Protein AF-A0A8H4LMB8-F1 (afdb_monomer_lite)

Radius of gyration: 19.85 Å; chains: 1; bounding box: 25×60×52 Å

Structure (mmCIF, N/CA/C/O backbone):
data_AF-A0A8H4LMB8-F1
#
_entry.id   AF-A0A8H4LMB8-F1
#
loop_
_atom_site.group_PDB
_atom_site.id
_atom_site.type_symbol
_atom_site.label_atom_id
_atom_site.label_alt_id
_atom_site.label_comp_id
_atom_site.label_asym_id
_atom_site.label_entity_id
_atom_site.label_seq_id
_atom_site.pdbx_PDB_ins_code
_atom_site.Cartn_x
_atom_site.Cartn_y
_atom_site.Cartn_z
_atom_site.occupancy
_atom_site.B_iso_or_equiv
_atom_site.auth_seq_id
_atom_site.auth_comp_id
_atom_site.auth_asym_id
_atom_site.auth_atom_id
_atom_site.pdbx_PDB_model_num
ATOM 1 N N . MET A 1 1 ? -3.651 50.347 -28.302 1.00 52.16 1 MET A N 1
ATOM 2 C CA . MET A 1 1 ? -4.725 49.469 -28.814 1.00 52.16 1 MET A CA 1
ATOM 3 C C . MET A 1 1 ? -4.565 48.101 -28.155 1.00 52.16 1 MET A C 1
ATOM 5 O O . MET A 1 1 ? -3.462 47.577 -28.242 1.00 52.16 1 MET A O 1
ATOM 9 N N . PRO A 1 2 ? -5.561 47.573 -27.419 1.00 52.28 2 PRO A N 1
ATOM 10 C CA . PRO A 1 2 ? -5.469 46.273 -26.749 1.00 52.28 2 PRO A CA 1
ATOM 11 C C . PRO A 1 2 ? -5.935 45.132 -27.669 1.00 52.28 2 PRO A C 1
ATOM 13 O O . PRO A 1 2 ? -6.996 45.231 -28.278 1.00 52.28 2 PRO A O 1
ATOM 16 N N . ALA A 1 3 ? -5.172 44.039 -27.740 1.00 58.50 3 ALA A N 1
ATOM 17 C CA . ALA A 1 3 ? -5.629 42.780 -28.325 1.00 58.50 3 ALA A CA 1
ATOM 18 C C . ALA A 1 3 ? -5.965 41.808 -27.188 1.00 58.50 3 ALA A C 1
ATOM 20 O O . ALA A 1 3 ? -5.081 41.349 -26.466 1.00 58.50 3 ALA A O 1
ATOM 21 N N . GLN A 1 4 ? -7.257 41.533 -27.013 1.00 53.00 4 GLN A N 1
ATOM 22 C CA . GLN A 1 4 ? -7.734 40.397 -26.234 1.00 53.00 4 GLN A CA 1
ATOM 23 C C . GLN A 1 4 ? -7.685 39.149 -27.121 1.00 53.00 4 GLN A C 1
ATOM 25 O O . GLN A 1 4 ? -8.215 39.164 -28.229 1.00 53.00 4 GLN A O 1
ATOM 30 N N . THR A 1 5 ? -7.107 38.060 -26.617 1.00 59.38 5 THR A N 1
ATOM 31 C CA . THR A 1 5 ? -7.464 36.713 -27.066 1.00 59.38 5 THR A CA 1
ATOM 32 C C . THR A 1 5 ? -7.653 35.817 -25.854 1.00 59.38 5 THR A C 1
ATOM 34 O O . THR A 1 5 ? -6.785 35.670 -24.996 1.00 59.38 5 THR A O 1
ATOM 37 N N . SER A 1 6 ? -8.857 35.275 -25.795 1.00 60.22 6 SER A N 1
ATOM 38 C CA . SER A 1 6 ? -9.369 34.286 -24.867 1.00 60.22 6 SER A CA 1
ATOM 39 C C . SER A 1 6 ? -8.607 32.967 -24.987 1.00 60.22 6 SER A C 1
ATOM 41 O O . SER A 1 6 ? -8.301 32.551 -26.099 1.00 60.22 6 SER A O 1
ATOM 43 N N . ASN A 1 7 ? -8.411 32.255 -23.875 1.00 60.22 7 ASN A N 1
ATOM 44 C CA . ASN A 1 7 ? -8.769 30.837 -23.844 1.00 60.22 7 ASN A CA 1
ATOM 45 C C . ASN A 1 7 ? -8.964 30.353 -22.401 1.00 60.22 7 ASN A C 1
ATOM 47 O O . ASN A 1 7 ? -8.025 30.158 -21.635 1.00 60.22 7 ASN A O 1
ATOM 51 N N . GLN A 1 8 ? -10.230 30.172 -22.049 1.00 59.75 8 GLN A N 1
ATOM 52 C CA . GLN A 1 8 ? -10.696 29.487 -20.857 1.00 59.75 8 GLN A CA 1
ATOM 53 C C . GLN A 1 8 ? -10.610 27.981 -21.138 1.00 59.75 8 GLN A C 1
ATOM 55 O O . GLN A 1 8 ? -11.296 27.494 -22.031 1.00 59.75 8 GLN A O 1
ATOM 60 N N . SER A 1 9 ? -9.790 27.235 -20.396 1.00 45.62 9 SER A N 1
ATOM 61 C CA . SER A 1 9 ? -9.929 25.778 -20.334 1.00 45.62 9 SER A CA 1
ATOM 62 C C . SER A 1 9 ? -9.822 25.304 -18.896 1.00 45.62 9 SER A C 1
ATOM 64 O O . SER A 1 9 ? -8.849 25.561 -18.189 1.00 45.62 9 SER A O 1
ATOM 66 N N . SER A 1 10 ? -10.903 24.653 -18.486 1.00 53.66 10 SER A N 1
ATOM 67 C CA . SER A 1 10 ? -11.146 24.033 -17.198 1.00 53.66 10 SER A CA 1
ATOM 68 C C . SER A 1 10 ? -10.034 23.081 -16.780 1.00 53.66 10 SER A C 1
ATOM 70 O O . SER A 1 10 ? -9.602 22.222 -17.539 1.00 53.66 10 SER A O 1
ATOM 72 N N . GLY A 1 11 ? -9.668 23.181 -15.509 1.00 43.53 11 GLY A N 1
ATOM 73 C CA . GLY A 1 11 ? -8.817 22.222 -14.823 1.00 43.53 11 GLY A CA 1
ATOM 74 C C . GLY A 1 11 ? -8.874 22.450 -13.323 1.00 43.53 11 GLY A C 1
ATOM 75 O O . GLY A 1 11 ? -7.844 22.581 -12.673 1.00 43.53 11 GLY A O 1
ATOM 76 N N . LYS A 1 12 ? -10.085 22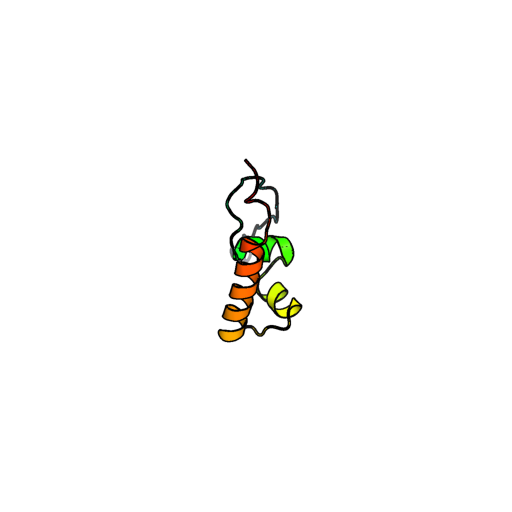.567 -12.762 1.00 52.75 12 LYS A N 1
ATOM 77 C CA . LYS A 1 12 ? -10.271 22.474 -11.314 1.00 52.75 12 LYS A CA 1
ATOM 78 C C . LYS A 1 12 ? -9.937 21.045 -10.892 1.00 52.75 12 LYS A C 1
ATOM 80 O O . LYS A 1 12 ? -10.824 20.211 -10.788 1.00 52.75 12 LYS A O 1
ATOM 85 N N . GLN A 1 13 ? -8.669 20.777 -10.622 1.00 52.12 13 GLN A N 1
ATOM 86 C CA . GLN A 1 13 ? -8.278 19.720 -9.697 1.00 52.12 13 GLN A CA 1
ATOM 87 C C . GLN A 1 13 ? -7.787 20.396 -8.425 1.00 52.12 13 GLN A C 1
ATOM 89 O O . GLN A 1 13 ? -6.614 20.425 -8.076 1.00 52.12 13 GLN A O 1
ATOM 94 N N . SER A 1 14 ? -8.763 21.003 -7.749 1.00 50.44 14 SER A N 1
ATOM 95 C CA . SER A 1 14 ? -8.718 21.113 -6.305 1.00 50.44 14 SER A CA 1
ATOM 96 C C . SER A 1 14 ? -8.821 19.690 -5.769 1.00 50.44 14 SER A C 1
ATOM 98 O O . SER A 1 14 ? -9.862 19.049 -5.877 1.00 50.44 14 SER A O 1
ATOM 100 N N . SER A 1 15 ? -7.728 19.185 -5.223 1.00 52.09 15 SER A N 1
ATOM 101 C CA . SER A 1 15 ? -7.786 18.160 -4.194 1.00 52.09 15 SER A CA 1
ATOM 102 C C . SER A 1 15 ? -6.803 18.579 -3.121 1.00 52.09 15 SER A C 1
ATOM 104 O O . SER A 1 15 ? -5.659 18.136 -3.070 1.00 52.09 15 SER A O 1
ATOM 106 N N . THR A 1 16 ? -7.266 19.513 -2.296 1.00 44.06 16 THR A N 1
ATOM 107 C CA . THR A 1 16 ? -6.851 19.649 -0.906 1.00 44.06 16 THR A CA 1
ATOM 108 C C . THR A 1 16 ? -6.765 18.245 -0.316 1.00 44.06 16 THR A C 1
ATOM 110 O O . THR A 1 16 ? -7.786 17.597 -0.085 1.00 44.06 16 THR A O 1
ATOM 113 N N . THR A 1 17 ? -5.555 17.742 -0.089 1.00 51.66 17 THR A N 1
ATOM 114 C CA . THR A 1 17 ? -5.337 16.576 0.768 1.00 51.66 17 THR A CA 1
ATOM 115 C C . THR A 1 17 ? -5.524 17.023 2.212 1.00 51.66 17 THR A C 1
ATOM 117 O O . THR A 1 17 ? -4.585 17.106 2.996 1.00 51.66 17 THR A O 1
ATOM 120 N N . SER A 1 18 ? -6.764 17.365 2.551 1.00 51.84 18 SER A N 1
ATOM 121 C CA . SER A 1 18 ? -7.227 17.499 3.922 1.00 51.84 18 SER A CA 1
ATOM 122 C C . SER A 1 18 ? -7.552 16.091 4.410 1.00 51.84 18 SER A C 1
ATOM 124 O O . SER A 1 18 ? -8.708 15.671 4.392 1.00 51.84 18 SER A O 1
ATOM 126 N N . ALA A 1 19 ? -6.534 15.323 4.798 1.00 53.41 19 ALA A N 1
ATOM 127 C CA . ALA A 1 19 ? -6.739 14.069 5.515 1.00 53.41 19 ALA A CA 1
ATOM 128 C C . ALA A 1 19 ? -7.107 14.393 6.972 1.00 53.41 19 ALA A C 1
ATOM 130 O O . ALA A 1 19 ? -6.309 14.268 7.892 1.00 53.41 19 ALA A O 1
ATOM 131 N N . SER A 1 20 ? -8.332 14.876 7.163 1.00 62.59 20 SER A N 1
ATOM 132 C CA . SER A 1 20 ? -9.028 14.809 8.441 1.00 62.59 20 SER A CA 1
ATOM 133 C C . SER A 1 20 ? -10.356 14.121 8.175 1.00 62.59 20 SER A C 1
ATOM 135 O O . SER A 1 20 ? -11.280 14.706 7.611 1.00 62.59 20 SER A O 1
ATOM 137 N N . SER A 1 21 ? -10.424 12.835 8.501 1.00 48.59 21 SER A N 1
ATOM 138 C CA . SER A 1 21 ? -11.695 12.136 8.650 1.00 48.59 21 SER A CA 1
ATOM 139 C C . SER A 1 21 ? -11.499 10.955 9.586 1.00 48.59 21 SER A C 1
ATOM 141 O O . SER A 1 21 ? -11.414 9.796 9.191 1.00 48.59 21 SER A O 1
ATOM 143 N N . SER A 1 22 ? -11.442 11.289 10.868 1.00 55.84 22 SER A N 1
ATOM 144 C CA . SER A 1 22 ? -11.987 10.469 11.938 1.00 55.84 22 SER A CA 1
ATOM 145 C C . SER A 1 22 ? -13.470 10.197 11.649 1.00 55.84 22 SER A C 1
ATOM 147 O O . SER A 1 22 ? -14.362 10.892 12.125 1.00 55.84 22 SER A O 1
ATOM 149 N N . ASN A 1 23 ? -13.755 9.203 10.810 1.00 47.94 23 ASN A N 1
ATOM 150 C CA . ASN A 1 23 ? -15.075 8.594 10.741 1.00 47.94 23 ASN A CA 1
ATOM 151 C C . ASN A 1 23 ? -14.893 7.106 10.446 1.00 47.94 23 ASN A C 1
ATOM 153 O O . ASN A 1 23 ? -14.570 6.721 9.322 1.00 47.94 23 ASN A O 1
ATOM 157 N N . ALA A 1 24 ? -15.036 6.302 11.498 1.00 57.22 24 ALA A N 1
ATOM 158 C CA . ALA A 1 24 ? -14.758 4.873 11.566 1.00 57.22 24 ALA A CA 1
ATOM 159 C C . ALA A 1 24 ? -15.566 4.066 10.533 1.00 57.22 24 ALA A C 1
ATOM 161 O O . ALA A 1 24 ? -16.636 3.528 10.818 1.00 57.22 24 ALA A O 1
ATOM 162 N N . LYS A 1 25 ? -15.052 3.990 9.305 1.00 57.00 25 LYS A N 1
ATOM 163 C CA . LYS A 1 25 ? -15.373 2.928 8.352 1.00 57.00 25 LYS A CA 1
ATOM 164 C C . LYS A 1 25 ? -14.236 1.910 8.418 1.00 57.00 25 LYS A C 1
ATOM 166 O O . LYS A 1 25 ? -13.091 2.340 8.568 1.00 57.00 25 LYS A O 1
ATOM 171 N N . PRO A 1 26 ? -14.522 0.603 8.286 1.00 60.97 26 PRO A N 1
ATOM 172 C CA . PRO A 1 26 ? -13.468 -0.396 8.208 1.00 60.97 26 PRO A CA 1
ATOM 173 C C . PRO A 1 26 ? -12.472 0.012 7.110 1.00 60.97 26 PRO A C 1
ATOM 175 O O . PRO A 1 26 ? -12.906 0.420 6.021 1.00 60.97 26 PRO A O 1
ATOM 178 N N . PRO A 1 27 ? -11.161 -0.012 7.397 1.00 70.19 27 PRO A N 1
ATOM 179 C CA . PRO A 1 27 ? -10.150 0.420 6.447 1.00 70.19 27 PRO A CA 1
ATOM 180 C C . PRO A 1 27 ? -10.251 -0.441 5.185 1.00 70.19 27 PRO A C 1
ATOM 182 O O . PRO A 1 27 ? -10.147 -1.662 5.224 1.00 70.19 27 PRO A O 1
ATOM 185 N N . THR A 1 28 ? -10.515 0.194 4.042 1.00 79.88 28 THR A N 1
ATOM 186 C CA . THR A 1 28 ? -10.537 -0.500 2.747 1.00 79.88 28 THR A CA 1
ATOM 187 C C . THR A 1 28 ? -9.120 -0.603 2.189 1.00 79.88 28 THR A C 1
ATOM 189 O O . THR A 1 28 ? -8.275 0.232 2.512 1.00 79.88 28 THR A O 1
ATOM 192 N N . ARG A 1 29 ? -8.867 -1.554 1.276 1.00 81.69 29 ARG A N 1
ATOM 193 C CA . ARG A 1 29 ? -7.573 -1.696 0.568 1.00 81.69 29 ARG A CA 1
ATOM 194 C C . ARG A 1 29 ? -7.063 -0.360 0.023 1.00 81.69 29 ARG A C 1
ATOM 196 O O . ARG A 1 29 ? -5.899 -0.013 0.185 1.00 81.69 29 ARG A O 1
ATOM 203 N N . TYR A 1 30 ? -7.961 0.418 -0.576 1.00 82.25 30 TYR A N 1
ATOM 204 C CA . TYR A 1 30 ? -7.639 1.741 -1.098 1.00 82.25 30 TYR A CA 1
ATOM 205 C C . TYR A 1 30 ? -7.287 2.746 0.007 1.00 82.25 30 TYR A C 1
ATOM 207 O O . TYR A 1 30 ? -6.328 3.497 -0.154 1.00 82.25 30 TYR A O 1
ATOM 215 N N . SER A 1 31 ? -8.021 2.747 1.125 1.00 82.50 31 SER A N 1
ATOM 216 C CA . SER A 1 31 ? -7.720 3.609 2.275 1.00 82.50 31 SER A CA 1
ATOM 217 C C . SER A 1 31 ? -6.336 3.304 2.842 1.00 82.50 31 SER A C 1
ATOM 219 O O . SER A 1 31 ? -5.530 4.214 2.942 1.00 82.50 31 SER A O 1
ATOM 221 N N . VAL A 1 32 ? -6.005 2.031 3.091 1.00 83.81 32 VAL A N 1
ATOM 222 C CA . VAL A 1 32 ? -4.692 1.629 3.635 1.00 83.81 32 VAL A CA 1
ATOM 223 C C . VAL A 1 32 ? -3.542 2.067 2.726 1.00 83.81 32 VAL A C 1
ATOM 225 O O . VAL A 1 32 ? -2.563 2.648 3.188 1.00 83.81 32 VAL A O 1
ATOM 228 N N . VAL A 1 33 ? -3.676 1.862 1.412 1.00 87.81 33 VAL A N 1
ATOM 229 C CA . VAL A 1 33 ? -2.681 2.339 0.437 1.00 87.81 33 VAL A CA 1
ATOM 230 C C . VAL A 1 33 ? -2.553 3.853 0.462 1.00 87.81 33 VAL A C 1
ATOM 232 O O . VAL A 1 33 ? -1.445 4.379 0.391 1.00 87.81 33 VAL A O 1
ATOM 235 N N . ARG A 1 34 ? -3.678 4.564 0.509 1.00 84.81 34 ARG A N 1
ATOM 236 C CA . ARG A 1 34 ? -3.696 6.024 0.469 1.00 84.81 34 ARG A CA 1
ATOM 237 C C . ARG A 1 34 ? -3.128 6.631 1.751 1.00 84.81 34 ARG A C 1
ATOM 239 O O . ARG A 1 34 ? -2.369 7.585 1.659 1.00 84.81 34 ARG A O 1
ATOM 246 N N . ASP A 1 35 ? -3.468 6.080 2.908 1.00 83.81 35 ASP A N 1
ATOM 247 C CA . ASP A 1 35 ? -3.018 6.569 4.210 1.00 83.81 35 ASP A CA 1
ATOM 248 C C . ASP A 1 35 ? -1.547 6.196 4.491 1.00 83.81 35 ASP A C 1
ATOM 250 O O . ASP A 1 35 ? -0.830 6.991 5.091 1.00 83.81 35 ASP A O 1
ATOM 254 N N . GLY A 1 36 ? -1.059 5.046 4.001 1.00 83.75 36 GLY A N 1
ATOM 255 C CA . GLY A 1 36 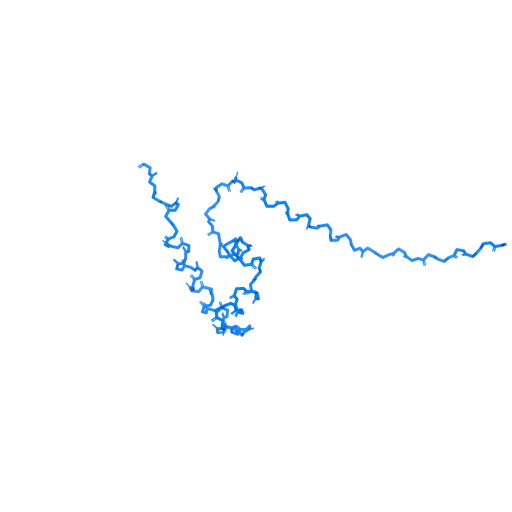? 0.342 4.626 4.174 1.00 83.75 36 GLY A CA 1
ATOM 256 C C . GLY A 1 36 ? 1.311 5.120 3.090 1.00 83.75 36 GLY A C 1
ATOM 257 O O . GLY A 1 36 ? 2.392 5.616 3.395 1.00 83.75 36 GLY A O 1
ATOM 258 N N . TRP A 1 37 ? 0.935 4.999 1.813 1.00 88.62 37 TRP A N 1
ATOM 259 C CA . TRP A 1 37 ? 1.807 5.268 0.655 1.00 88.62 37 TRP A CA 1
ATOM 260 C C . TRP A 1 37 ? 1.327 6.417 -0.236 1.00 88.62 37 TRP A C 1
ATOM 262 O O . TRP A 1 37 ? 2.016 6.797 -1.184 1.00 88.62 37 TRP A O 1
ATOM 272 N N . GLY A 1 38 ? 0.128 6.948 -0.004 1.00 87.50 38 GLY A N 1
ATOM 273 C CA . GLY A 1 38 ? -0.504 7.959 -0.852 1.00 87.50 38 GLY A CA 1
ATOM 274 C C . GLY A 1 38 ? -1.171 7.385 -2.102 1.00 87.50 38 GLY A C 1
ATOM 275 O O . GLY A 1 38 ? -2.261 7.822 -2.475 1.00 87.50 38 GLY A O 1
ATOM 276 N N . SER A 1 39 ? -0.559 6.412 -2.784 1.00 86.75 39 SER A N 1
ATOM 277 C CA . SER A 1 39 ? -1.107 5.834 -4.020 1.00 86.75 39 SER A CA 1
ATOM 278 C C . SER A 1 39 ? -0.613 4.412 -4.299 1.00 86.75 39 SER A C 1
ATOM 280 O O . SER A 1 39 ? 0.481 4.018 -3.900 1.00 86.75 39 SER A O 1
ATOM 282 N N . ARG A 1 40 ? -1.410 3.640 -5.054 1.00 85.44 40 ARG A N 1
ATOM 283 C CA . ARG A 1 40 ? -1.119 2.238 -5.417 1.00 85.44 40 ARG A CA 1
ATOM 284 C C . ARG A 1 40 ? 0.229 2.026 -6.126 1.00 85.44 40 ARG A C 1
ATOM 286 O O . ARG A 1 40 ? 0.900 1.065 -5.759 1.00 85.44 40 ARG A O 1
ATOM 293 N N . PRO A 1 41 ? 0.670 2.890 -7.062 1.00 88.25 41 PRO A N 1
ATOM 294 C CA . PRO A 1 41 ? 2.009 2.796 -7.650 1.00 88.25 41 PRO A CA 1
ATOM 295 C C . PRO A 1 41 ? 3.131 2.926 -6.640 1.00 88.25 41 PRO A C 1
ATOM 297 O O . PRO A 1 41 ? 4.107 2.192 -6.724 1.00 88.25 41 PRO A O 1
ATOM 300 N N . GLN A 1 42 ? 2.961 3.798 -5.652 1.00 88.12 42 GLN A N 1
ATOM 301 C CA . GLN A 1 42 ? 3.971 4.029 -4.633 1.00 88.12 42 GLN A CA 1
ATOM 302 C C . GLN A 1 42 ? 4.079 2.844 -3.67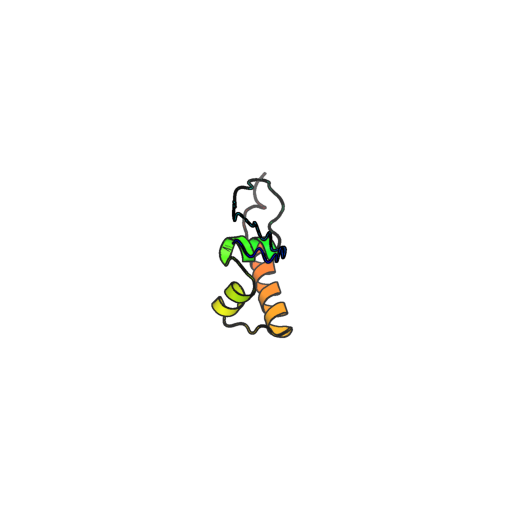4 1.00 88.12 42 GLN A C 1
ATOM 304 O O . GLN A 1 42 ? 5.182 2.434 -3.318 1.00 88.12 42 GLN A O 1
ATOM 309 N N . PHE A 1 43 ? 2.937 2.253 -3.314 1.00 89.56 43 PHE A N 1
ATOM 310 C CA . PHE A 1 43 ? 2.881 0.998 -2.568 1.00 89.56 43 PHE A CA 1
ATOM 311 C C . PHE A 1 43 ? 3.579 -0.130 -3.331 1.00 89.56 43 PHE A C 1
ATOM 313 O O . PHE A 1 43 ? 4.494 -0.752 -2.801 1.00 89.56 43 PHE A O 1
ATOM 320 N N . GLN A 1 44 ? 3.210 -0.359 -4.593 1.00 89.88 44 GLN A N 1
ATOM 321 C CA . GLN A 1 44 ? 3.818 -1.432 -5.379 1.00 89.88 44 GLN A CA 1
ATOM 322 C C . GLN A 1 44 ? 5.319 -1.224 -5.582 1.00 89.88 44 GLN A C 1
ATOM 324 O O . GLN A 1 44 ? 6.080 -2.155 -5.354 1.00 89.88 44 GLN A O 1
ATOM 329 N N . ALA A 1 45 ? 5.761 -0.003 -5.896 1.00 89.88 45 ALA A N 1
ATOM 330 C CA . ALA A 1 45 ? 7.183 0.318 -6.001 1.00 89.88 45 ALA A CA 1
ATOM 331 C C . ALA A 1 45 ? 7.937 0.060 -4.685 1.00 89.88 45 ALA A C 1
ATOM 333 O O . ALA A 1 45 ? 9.063 -0.428 -4.712 1.00 89.88 45 ALA A O 1
ATOM 334 N N . SER A 1 46 ? 7.306 0.334 -3.537 1.00 88.06 46 SER A N 1
ATOM 335 C CA . SER A 1 46 ? 7.899 0.108 -2.210 1.00 88.06 46 SER A CA 1
ATOM 336 C C . SER A 1 46 ? 8.061 -1.372 -1.867 1.00 88.06 46 SER A C 1
ATOM 338 O O . SER A 1 46 ? 9.011 -1.731 -1.180 1.00 88.06 46 SER A O 1
ATOM 340 N N . TYR A 1 47 ? 7.162 -2.229 -2.355 1.00 86.88 47 TYR A N 1
ATOM 341 C CA . TYR A 1 47 ? 7.270 -3.684 -2.211 1.00 86.88 47 TYR A CA 1
ATOM 342 C C . TYR A 1 47 ? 7.995 -4.359 -3.388 1.00 86.88 47 TYR A C 1
ATOM 344 O O . TYR A 1 47 ? 8.150 -5.575 -3.397 1.00 86.88 47 TYR A O 1
ATOM 352 N N . GLY A 1 48 ? 8.445 -3.593 -4.387 1.00 89.00 48 GLY A N 1
ATOM 353 C CA . GLY A 1 48 ? 9.071 -4.136 -5.594 1.00 89.00 48 GLY A CA 1
ATOM 354 C C . GLY A 1 48 ? 8.107 -4.891 -6.519 1.00 89.00 48 GLY A C 1
ATOM 355 O O . GLY A 1 48 ? 8.560 -5.636 -7.387 1.00 89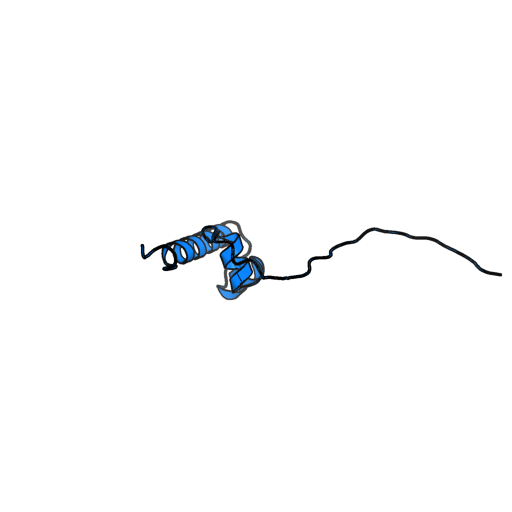.00 48 GLY A O 1
ATOM 356 N N . LEU A 1 49 ? 6.793 -4.701 -6.359 1.00 88.31 49 LEU A N 1
ATOM 357 C CA . LEU A 1 49 ? 5.775 -5.309 -7.213 1.00 88.31 49 LEU A CA 1
ATOM 358 C C . LEU A 1 49 ? 5.629 -4.518 -8.508 1.00 88.31 49 LEU A C 1
ATOM 360 O O . LEU A 1 49 ? 5.744 -3.290 -8.554 1.00 88.31 49 LEU A O 1
ATOM 364 N N . LYS A 1 50 ? 5.329 -5.247 -9.578 1.00 87.06 50 LYS A N 1
ATOM 365 C CA . LYS A 1 50 ? 5.046 -4.663 -10.885 1.00 87.06 50 LYS A CA 1
ATOM 366 C C . LYS A 1 50 ? 3.593 -4.185 -10.954 1.00 87.06 50 LYS A C 1
ATOM 368 O O . LYS A 1 50 ? 2.712 -4.730 -10.295 1.00 87.06 50 LYS A O 1
ATOM 373 N N . MET A 1 51 ? 3.343 -3.222 -11.836 1.00 84.06 51 MET A N 1
ATOM 374 C CA . MET A 1 51 ? 2.003 -2.742 -12.213 1.00 84.06 51 MET A CA 1
ATOM 375 C C . MET A 1 51 ? 1.284 -3.676 -13.200 1.00 84.06 51 MET A C 1
ATOM 377 O O . MET A 1 51 ? 0.493 -3.239 -14.030 1.00 84.06 51 MET A O 1
ATOM 381 N N . ASP A 1 52 ? 1.578 -4.968 -13.114 1.00 89.38 52 ASP A N 1
ATOM 382 C CA . ASP A 1 52 ? 0.932 -6.026 -13.882 1.00 89.38 52 ASP A CA 1
ATOM 383 C C . ASP A 1 52 ? -0.231 -6.613 -13.069 1.00 89.38 52 ASP A C 1
ATOM 385 O O . ASP A 1 52 ? -0.244 -6.460 -11.843 1.00 89.38 52 ASP A O 1
ATOM 389 N N . PRO A 1 53 ? -1.209 -7.284 -13.704 1.00 87.19 53 PRO A N 1
ATOM 390 C CA . PRO A 1 53 ? -2.308 -7.938 -12.993 1.00 87.19 53 PRO A CA 1
ATOM 391 C C . PRO A 1 53 ? -1.822 -8.833 -11.841 1.00 87.19 53 PRO A C 1
ATOM 393 O O . PRO A 1 53 ? -2.315 -8.660 -10.730 1.00 87.19 53 PRO A O 1
ATOM 396 N N . ASP A 1 54 ? -0.774 -9.642 -12.039 1.00 87.75 54 ASP A N 1
ATOM 397 C CA . ASP A 1 54 ? -0.165 -10.455 -10.974 1.00 87.75 54 ASP A CA 1
ATOM 398 C C . ASP A 1 54 ? 0.344 -9.616 -9.785 1.00 87.75 54 ASP A C 1
ATOM 400 O O . ASP A 1 54 ? 0.059 -9.914 -8.626 1.00 87.75 54 ASP A O 1
ATOM 404 N N . GLY A 1 55 ? 1.044 -8.506 -10.044 1.00 85.62 55 GLY A N 1
ATOM 405 C CA . GLY A 1 55 ? 1.519 -7.608 -8.982 1.00 85.62 55 GLY A CA 1
ATOM 406 C C . GLY A 1 55 ? 0.394 -6.778 -8.347 1.00 85.62 55 GLY A C 1
ATOM 407 O O . GLY A 1 55 ? 0.487 -6.311 -7.208 1.00 85.62 55 GLY A O 1
ATOM 408 N N . ILE A 1 56 ? -0.725 -6.587 -9.044 1.00 87.19 56 ILE A N 1
ATOM 409 C CA . ILE A 1 56 ? -1.940 -6.014 -8.460 1.00 87.19 56 ILE A CA 1
ATOM 410 C C . ILE A 1 56 ? -2.626 -7.045 -7.558 1.00 87.19 56 ILE A C 1
ATOM 412 O O . ILE A 1 56 ? -3.130 -6.665 -6.502 1.00 87.19 56 ILE A O 1
ATOM 416 N N . GLU A 1 57 ? -2.646 -8.322 -7.912 1.00 91.12 57 GLU A N 1
ATOM 417 C CA . GLU A 1 57 ? -3.219 -9.377 -7.073 1.00 91.12 57 GLU A CA 1
ATOM 418 C C . GLU A 1 57 ? -2.380 -9.618 -5.819 1.00 91.12 57 GLU A C 1
ATOM 420 O O . GLU A 1 57 ? -2.915 -9.560 -4.709 1.00 91.12 57 GLU A O 1
ATOM 425 N N . GLU A 1 58 ? -1.061 -9.741 -5.962 1.00 88.81 58 GLU A N 1
ATOM 426 C CA . GLU A 1 58 ? -0.144 -9.889 -4.829 1.00 88.81 58 GLU A CA 1
ATOM 427 C C . GLU A 1 58 ? -0.222 -8.670 -3.898 1.00 88.81 58 GLU A C 1
ATOM 429 O O . GLU A 1 58 ? -0.403 -8.789 -2.684 1.00 88.81 58 GLU A O 1
ATOM 434 N N . GLY A 1 59 ? -0.246 -7.467 -4.475 1.00 88.31 59 GLY A N 1
ATOM 435 C CA . GLY A 1 59 ? -0.433 -6.245 -3.709 1.00 88.31 59 GLY A CA 1
ATOM 436 C C . GLY A 1 59 ? -1.811 -6.141 -3.053 1.00 88.31 59 GLY A C 1
ATOM 437 O O . GLY A 1 59 ? -1.976 -5.387 -2.098 1.00 88.31 59 GLY A O 1
ATOM 438 N N . ASN A 1 60 ? -2.839 -6.811 -3.580 1.00 88.81 60 ASN A N 1
ATOM 439 C CA . ASN A 1 60 ? -4.152 -6.876 -2.937 1.00 88.81 60 ASN A CA 1
ATOM 440 C C . ASN A 1 60 ? -4.128 -7.845 -1.757 1.00 88.81 60 ASN A C 1
ATOM 442 O O . ASN A 1 60 ? -4.680 -7.494 -0.721 1.00 88.81 60 ASN A O 1
ATOM 446 N N . ALA A 1 61 ? -3.462 -8.992 -1.894 1.00 90.06 61 ALA A N 1
ATOM 447 C CA . ALA A 1 61 ? -3.305 -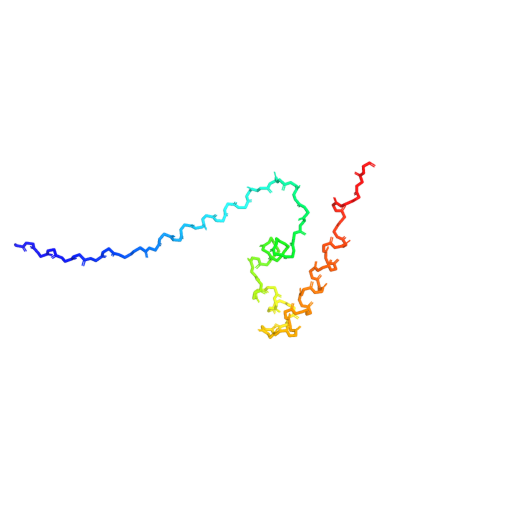9.968 -0.820 1.00 90.06 61 ALA A CA 1
ATOM 448 C C . ALA A 1 61 ? -2.542 -9.383 0.380 1.00 90.06 61 ALA A C 1
ATOM 450 O O . ALA A 1 61 ? -2.957 -9.574 1.520 1.00 90.06 61 ALA A O 1
ATOM 451 N N . ILE A 1 62 ? -1.486 -8.596 0.135 1.00 88.69 62 ILE A N 1
ATOM 452 C CA . ILE A 1 62 ? -0.739 -7.906 1.202 1.00 88.69 62 ILE A CA 1
ATOM 453 C C . ILE A 1 62 ? -1.648 -6.931 1.960 1.00 88.69 62 ILE A C 1
ATOM 455 O O . ILE A 1 62 ? -1.656 -6.917 3.187 1.00 88.69 62 ILE A O 1
ATOM 459 N N . LEU A 1 63 ? -2.445 -6.132 1.245 1.00 87.19 63 LEU A N 1
ATOM 460 C CA . LEU A 1 63 ? -3.371 -5.195 1.885 1.00 87.19 63 LEU A CA 1
ATOM 461 C C . LEU A 1 63 ? -4.493 -5.899 2.637 1.00 87.19 63 LEU A C 1
ATOM 463 O O . LEU A 1 63 ? -4.898 -5.418 3.687 1.00 87.19 63 LEU A O 1
ATOM 467 N N . ASP A 1 64 ? -5.002 -7.003 2.097 1.00 87.81 64 ASP A N 1
ATOM 468 C CA . ASP A 1 64 ? -6.032 -7.812 2.745 1.00 87.81 64 ASP A CA 1
ATOM 469 C C . ASP A 1 64 ? -5.504 -8.378 4.070 1.00 87.81 64 ASP A C 1
ATOM 471 O O . ASP A 1 64 ? -6.123 -8.192 5.116 1.00 87.81 64 ASP A O 1
ATOM 475 N N . ALA A 1 65 ? -4.277 -8.912 4.057 1.00 86.31 65 ALA A N 1
ATOM 476 C CA . ALA A 1 65 ? -3.583 -9.351 5.260 1.00 86.31 65 ALA A CA 1
ATOM 477 C C . ALA A 1 65 ? -3.346 -8.201 6.255 1.00 86.31 65 ALA A C 1
ATOM 479 O O . ALA A 1 65 ? -3.530 -8.404 7.454 1.00 86.31 65 ALA A O 1
ATOM 480 N N . MET A 1 66 ? -2.979 -6.999 5.792 1.00 80.88 66 MET A N 1
ATOM 481 C CA . MET A 1 66 ? -2.817 -5.824 6.664 1.00 80.88 66 MET A CA 1
ATOM 482 C C . MET A 1 66 ? -4.140 -5.410 7.309 1.00 80.88 66 MET A C 1
ATOM 484 O O . MET A 1 66 ? -4.169 -5.186 8.510 1.00 80.88 66 MET A O 1
ATOM 488 N N . ILE A 1 67 ? -5.236 -5.364 6.547 1.00 82.31 67 ILE A N 1
ATOM 489 C CA . ILE A 1 67 ? -6.573 -5.024 7.064 1.00 82.31 67 ILE A CA 1
ATOM 490 C C . ILE A 1 67 ? -7.051 -6.071 8.069 1.00 82.31 67 ILE A C 1
ATOM 492 O O . ILE A 1 67 ? -7.643 -5.721 9.085 1.00 82.31 67 ILE A O 1
ATOM 496 N N . GLN A 1 68 ? -6.782 -7.349 7.803 1.00 79.31 68 GLN A N 1
ATOM 497 C CA . GLN A 1 68 ? -7.155 -8.440 8.696 1.00 79.31 68 GLN A CA 1
ATOM 498 C C . GLN A 1 68 ? -6.318 -8.463 9.988 1.00 79.31 68 GLN A C 1
ATOM 500 O O . GLN A 1 68 ? -6.812 -8.918 11.017 1.00 79.31 68 GLN A O 1
ATOM 505 N N . ASN A 1 69 ? -5.068 -7.987 9.948 1.00 69.00 69 ASN A N 1
ATOM 506 C CA . ASN A 1 69 ? -4.180 -7.916 11.115 1.00 69.00 69 ASN A CA 1
ATOM 507 C C . ASN A 1 69 ? -4.234 -6.567 11.850 1.00 69.00 69 ASN A C 1
ATOM 509 O O . ASN A 1 69 ? -3.630 -6.449 12.916 1.00 69.00 69 ASN A O 1
ATOM 513 N N . ASP A 1 70 ? -4.927 -5.558 11.318 1.00 59.94 70 ASP A N 1
ATOM 514 C CA . ASP A 1 70 ? -5.049 -4.258 11.971 1.00 59.94 70 ASP A CA 1
ATOM 515 C C . ASP A 1 70 ? -5.980 -4.383 13.201 1.00 59.94 70 ASP A C 1
ATOM 517 O O . ASP A 1 70 ? -7.165 -4.697 13.055 1.00 59.94 70 ASP A O 1
ATOM 521 N N . PRO A 1 71 ? -5.484 -4.167 14.437 1.00 55.25 71 PRO A N 1
ATOM 522 C CA . PRO A 1 71 ? -6.204 -4.469 15.679 1.00 55.25 71 PRO A CA 1
ATOM 523 C C . PRO A 1 71 ? -7.363 -3.507 15.991 1.00 55.25 71 PRO A C 1
ATOM 525 O O . PRO A 1 71 ? -7.897 -3.530 17.095 1.00 55.25 71 PRO A O 1
ATOM 528 N N . THR A 1 72 ? -7.817 -2.683 15.044 1.00 53.88 72 THR A N 1
ATOM 529 C CA . THR A 1 72 ? -8.980 -1.799 15.240 1.00 53.88 72 THR A CA 1
ATOM 530 C C . THR A 1 72 ? -10.322 -2.547 15.313 1.00 53.88 72 THR A C 1
ATOM 532 O O . THR A 1 72 ? -11.359 -1.920 15.532 1.00 53.88 72 THR A O 1
ATOM 535 N N . VAL A 1 73 ? -10.315 -3.883 15.189 1.00 55.66 73 VAL A N 1
ATOM 536 C CA . VAL A 1 73 ? -11.493 -4.760 15.348 1.00 55.66 73 VAL A CA 1
ATOM 537 C C . VAL A 1 73 ? -11.556 -5.501 16.699 1.00 55.66 73 VAL A C 1
ATOM 539 O O . VAL A 1 73 ? -12.530 -6.211 16.946 1.00 55.66 73 VAL A O 1
ATOM 542 N N . SER A 1 74 ? -10.591 -5.301 17.599 1.00 49.75 74 SER A N 1
ATOM 543 C CA . SER A 1 74 ? -10.629 -5.813 18.981 1.00 49.75 74 SER A CA 1
ATOM 544 C C . SER A 1 74 ? -10.382 -4.626 19.916 1.00 49.75 74 SER A C 1
ATOM 546 O O . SER A 1 74 ? -9.293 -4.075 19.925 1.00 49.75 74 SER A O 1
ATOM 548 N N . GLU A 1 75 ? -11.355 -4.088 20.647 1.00 45.44 75 GLU A N 1
ATOM 549 C CA . GLU A 1 75 ? -12.054 -4.747 21.751 1.00 45.44 75 GLU A CA 1
ATOM 550 C C . GLU A 1 75 ? -13.307 -3.919 22.124 1.00 45.44 75 GLU A C 1
ATOM 552 O O . GLU A 1 75 ? -13.270 -2.685 22.129 1.00 45.44 75 GLU A O 1
ATOM 557 N N . LYS A 1 76 ? -14.421 -4.607 22.396 1.00 40.22 76 LYS A N 1
ATOM 558 C CA . LYS A 1 76 ? -15.648 -4.084 23.014 1.00 40.22 76 LYS A CA 1
ATOM 559 C C . LYS A 1 76 ? -15.754 -4.676 24.410 1.00 40.22 76 LYS A C 1
ATOM 561 O O . LYS A 1 76 ? -15.443 -5.883 24.512 1.00 40.22 76 LYS A O 1
#

Foldseek 3Di:
DDDDDDDDDDDPPPDPPPPDDPDDDQQDLQNCCCVPQNDPVRQLVVVVFDPDPVSVVVSSVVS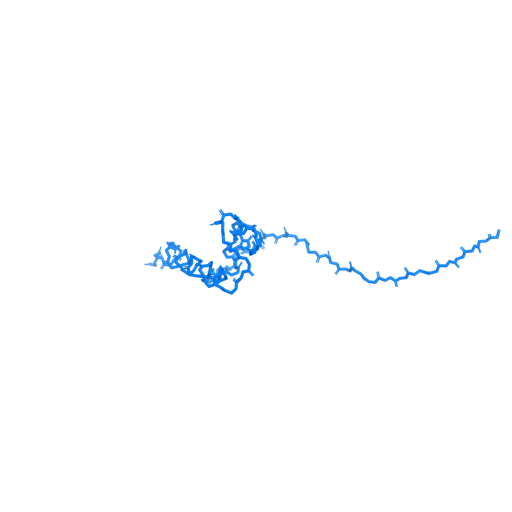VVVSVPPCPVDDD

Sequence (76 aa):
MPAQTSNQSSGKQSSTTSASSSNAKPPTRYSVVRDGWGSRPQFQASYGLKMDPDGIEEGNAILDAMIQNDPTVSEK

Organism: NCBI:txid1237068

pLDDT: mean 71.59, std 16.83, range [40.22, 91.12]

Secondary structure (DSSP, 8-state):
------------------------PPPPHHHHHHHHHSSHHHHHHHHT--SSHHHHHHHHHHHHHHHHH-GGG---